Protein AF-A0A1M6ZDJ2-F1 (afdb_monomer)

pLDDT: mean 80.11, std 18.18, range [42.03, 98.25]

Secondary structure (DSSP, 8-state):
------------S-----GGGGGSTT---HHHHHHHHHHHHHHHHHTTSS---SHHHHHHHHHHHHHHHHHHHHHHHHHHTGGG-

InterPro domains:
  IPR024341 Protein of unknown function DUF2631 [PF10939] (18-66)

Mean predicted aligned error: 11.7 Å

Foldseek 3Di:
DDDPPDDPPDDDDDPPPPPVCVVPPPDDDLVVLLVVLVVLLVVLVVVVPDDDPDCVSVCVSNVVSVVSVVVSVVSVVCVVCVVVD

Solvent-accessible surface area (backbone atoms only — not comparable to full-atom values): 5466 Å² total; per-residue (Å²): 139,77,86,84,82,70,74,75,76,78,66,87,86,82,78,75,75,57,89,72,60,78,78,60,81,78,66,83,51,81,63,54,59,51,53,51,51,52,48,51,34,52,51,36,57,53,66,64,66,70,91,72,88,59,69,65,63,46,50,53,34,51,51,52,27,50,54,50,51,50,52,52,52,52,52,53,51,51,63,75,46,52,91,80,110

Nearest PDB structures (foldseek):
  9dm1-assembly1_P  TM=7.062E-01  e=2.083E-03  Mycolicibacterium smegmatis MC2 155
  7qhm-assembly1_V  TM=8.764E-01  e=1.050E-02  Corynebacterium glutamicum ATCC 13032
  9ftz-assembly1_P  TM=8.571E-01  e=1.347E-02  Mycolicibacterium smegmatis
  7qho-assembly1_I  TM=7.703E-01  e=6.000E-03  Corynebacterium glutamicum ATCC 13032
  6adq-assembly1_P  TM=7.016E-01  e=1.434E-02  Mycolicibacterium smegmatis MC2 51

Sequence (85 aa):
MASSSREVARRPEEDVPDPDSKWGWNGSFPNGGLAAGIFCIIALLAMTIGNHTGRIEDLYLVGTAAILAVGVLISIRNRRNAWRR

Organism: Pseudonocardia thermophila (NCBI:txid1848)

Structure (mmCIF, N/CA/C/O backbone):
data_AF-A0A1M6ZDJ2-F1
#
_entry.id   AF-A0A1M6ZDJ2-F1
#
loop_
_atom_site.group_PDB
_atom_site.id
_atom_site.type_symbol
_atom_site.label_atom_id
_atom_site.label_alt_id
_atom_site.label_comp_id
_atom_site.label_asym_id
_atom_site.label_entity_id
_atom_site.label_seq_id
_atom_site.pdbx_PDB_ins_code
_atom_site.Cartn_x
_atom_site.Cartn_y
_atom_site.Cartn_z
_atom_site.occupancy
_atom_site.B_iso_or_equiv
_atom_site.auth_seq_id
_atom_site.auth_comp_id
_atom_site.auth_asym_id
_atom_site.auth_atom_id
_atom_site.pdbx_PDB_model_num
ATOM 1 N N . MET A 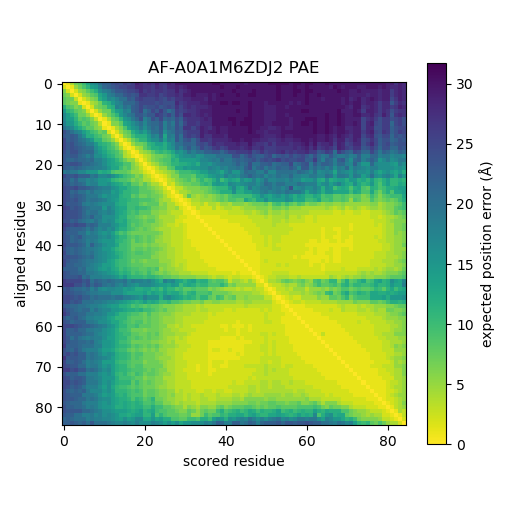1 1 ? 41.700 -3.624 -45.460 1.00 42.03 1 MET A N 1
ATOM 2 C CA . MET A 1 1 ? 41.953 -3.789 -44.009 1.00 42.03 1 MET A CA 1
ATOM 3 C C . MET A 1 1 ? 41.650 -2.453 -43.341 1.00 42.03 1 MET A C 1
ATOM 5 O O . MET A 1 1 ? 42.276 -1.490 -43.735 1.00 42.03 1 MET A O 1
ATOM 9 N N . ALA A 1 2 ? 40.705 -2.246 -42.429 1.00 44.28 2 ALA A N 1
ATOM 10 C CA . ALA A 1 2 ? 39.677 -3.073 -41.818 1.00 44.28 2 ALA A CA 1
ATOM 11 C C . ALA A 1 2 ? 38.497 -2.128 -41.506 1.00 44.28 2 ALA A C 1
ATOM 13 O O . ALA A 1 2 ? 38.672 -1.136 -40.803 1.00 44.28 2 ALA A O 1
ATOM 14 N N . SER A 1 3 ? 37.315 -2.414 -42.057 1.00 46.78 3 SER A N 1
ATOM 15 C CA . SER A 1 3 ? 36.066 -1.792 -41.609 1.00 46.78 3 SER A CA 1
ATOM 16 C C . SER A 1 3 ? 35.729 -2.430 -40.265 1.00 46.78 3 SER A C 1
ATOM 18 O O . SER A 1 3 ? 35.434 -3.624 -40.211 1.00 46.78 3 SER A O 1
ATOM 20 N N . SER A 1 4 ? 35.864 -1.682 -39.167 1.00 49.41 4 SER A N 1
ATOM 21 C CA . SER A 1 4 ? 35.514 -2.161 -37.826 1.00 49.41 4 SER A CA 1
ATOM 22 C C . SER A 1 4 ? 33.997 -2.140 -37.657 1.00 49.41 4 SER A C 1
ATOM 24 O O . SER A 1 4 ? 33.433 -1.323 -36.933 1.00 49.41 4 SER A O 1
ATOM 26 N N . SER A 1 5 ? 33.360 -3.084 -38.339 1.00 51.41 5 SER A N 1
ATOM 27 C CA . SER A 1 5 ? 32.029 -3.603 -38.071 1.00 51.41 5 SER A CA 1
ATOM 28 C C . SER A 1 5 ? 32.040 -4.302 -36.709 1.00 51.41 5 SER A C 1
ATOM 30 O O . SER A 1 5 ? 32.179 -5.515 -36.613 1.00 51.41 5 SER A O 1
ATOM 32 N N . ARG A 1 6 ? 31.972 -3.511 -35.640 1.00 48.78 6 ARG A N 1
ATOM 33 C CA . ARG A 1 6 ? 31.447 -3.940 -34.343 1.00 48.78 6 ARG A CA 1
ATOM 34 C C . ARG A 1 6 ? 30.088 -3.267 -34.251 1.00 48.78 6 ARG A C 1
ATOM 36 O O . ARG A 1 6 ? 29.991 -2.086 -33.951 1.00 48.78 6 ARG A O 1
ATOM 43 N N . GLU A 1 7 ? 29.058 -3.900 -34.792 1.00 49.12 7 GLU A N 1
ATOM 44 C CA . GLU A 1 7 ? 28.196 -4.733 -33.951 1.00 49.12 7 GLU A CA 1
ATOM 45 C C . GLU A 1 7 ? 27.793 -3.981 -32.677 1.00 49.12 7 GLU A C 1
ATOM 47 O O . GLU A 1 7 ? 28.013 -4.407 -31.547 1.00 49.12 7 GLU A O 1
ATOM 52 N N . VAL A 1 8 ? 27.174 -2.817 -32.895 1.00 53.81 8 VAL A N 1
ATOM 53 C CA . VAL A 1 8 ? 25.999 -2.408 -32.130 1.00 53.81 8 VAL A CA 1
ATOM 54 C C . VAL A 1 8 ? 25.101 -3.639 -32.074 1.00 53.81 8 VAL A C 1
ATOM 56 O O . VAL A 1 8 ? 24.421 -3.973 -33.042 1.00 53.81 8 VAL A O 1
ATOM 59 N N . ALA A 1 9 ? 25.219 -4.386 -30.981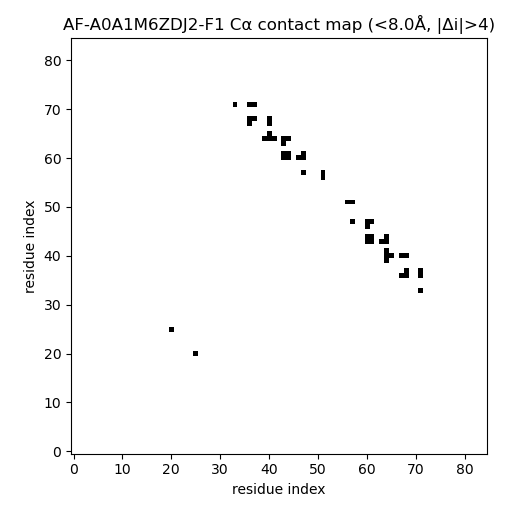 1.00 45.56 9 ALA A N 1
ATOM 60 C CA . ALA A 1 9 ? 24.420 -5.560 -30.711 1.00 45.56 9 ALA A CA 1
ATOM 61 C C . ALA A 1 9 ? 22.955 -5.124 -30.736 1.00 45.56 9 ALA A C 1
ATOM 63 O O . ALA A 1 9 ? 22.461 -4.479 -29.808 1.00 45.56 9 ALA A O 1
ATOM 64 N N . ARG A 1 10 ? 22.294 -5.434 -31.851 1.00 49.38 10 ARG A N 1
ATOM 65 C CA . ARG A 1 10 ? 20.857 -5.319 -32.035 1.00 49.38 10 ARG A CA 1
ATOM 66 C C . ARG A 1 10 ? 20.200 -6.089 -30.894 1.00 49.38 10 ARG A C 1
ATOM 68 O O . ARG A 1 10 ? 20.262 -7.315 -30.847 1.00 49.38 10 ARG A O 1
ATOM 75 N N . ARG A 1 11 ? 19.632 -5.358 -29.935 1.00 52.62 11 ARG A N 1
ATOM 76 C CA . ARG A 1 11 ? 18.675 -5.928 -28.984 1.00 52.62 11 ARG A CA 1
ATOM 77 C C . ARG A 1 11 ? 17.444 -6.362 -29.787 1.00 52.62 11 ARG A C 1
ATOM 79 O O . ARG A 1 11 ? 17.157 -5.716 -30.796 1.00 52.62 11 ARG A O 1
ATOM 86 N N . PRO A 1 12 ? 16.785 -7.471 -29.412 1.00 46.78 12 PRO A N 1
ATOM 87 C CA . PRO A 1 12 ? 15.675 -8.000 -30.183 1.00 46.78 12 PRO A CA 1
ATOM 88 C C . PRO A 1 12 ? 14.596 -6.927 -30.306 1.00 46.78 12 PRO A C 1
ATOM 90 O O . PRO A 1 12 ? 14.221 -6.269 -29.339 1.00 46.78 12 PRO A O 1
ATOM 93 N N . GLU A 1 13 ? 14.208 -6.737 -31.552 1.00 55.38 13 GLU A N 1
ATOM 94 C CA . GLU A 1 13 ? 13.273 -5.759 -32.059 1.00 55.38 13 GLU A CA 1
ATOM 95 C C . GLU A 1 13 ? 11.856 -6.070 -31.577 1.00 55.38 13 GLU A C 1
ATOM 97 O O . GLU A 1 13 ? 11.309 -7.079 -31.994 1.00 55.38 13 GLU A O 1
ATOM 102 N N . GLU A 1 14 ? 11.282 -5.208 -30.739 1.00 51.34 14 GLU A N 1
ATOM 103 C CA . GLU A 1 14 ? 9.873 -4.779 -30.819 1.00 51.34 14 GLU A CA 1
ATOM 104 C C . GLU A 1 14 ? 9.764 -3.346 -30.257 1.00 51.34 14 GLU A C 1
ATOM 106 O O . GLU A 1 14 ? 8.957 -3.046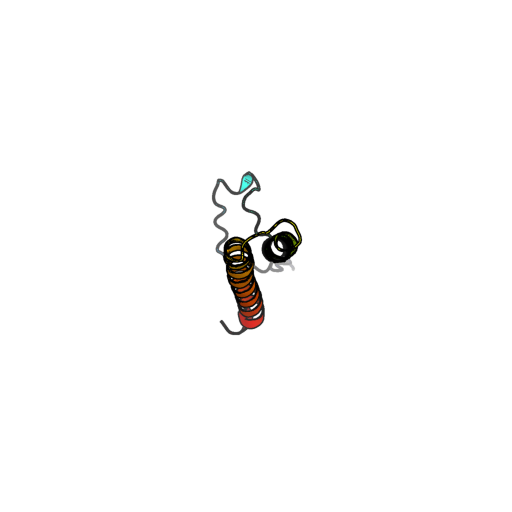 -29.387 1.00 51.34 14 GLU A O 1
ATOM 111 N N . ASP A 1 15 ? 10.616 -2.441 -30.745 1.00 52.06 15 ASP A N 1
ATOM 112 C CA . ASP A 1 15 ? 10.388 -0.996 -30.647 1.00 52.06 15 ASP A CA 1
ATOM 113 C C . ASP A 1 15 ? 9.894 -0.539 -32.023 1.00 52.06 15 ASP A C 1
ATOM 115 O O . ASP A 1 15 ? 10.645 0.021 -32.821 1.00 52.06 15 ASP A O 1
ATOM 119 N N . VAL A 1 16 ? 8.627 -0.809 -32.343 1.00 59.47 16 VAL A N 1
ATOM 120 C CA . VAL A 1 16 ? 7.915 0.117 -33.226 1.00 59.47 16 VAL A CA 1
ATOM 121 C C . VAL A 1 16 ? 7.538 1.271 -32.304 1.00 59.47 16 VAL A C 1
ATOM 123 O O . VAL A 1 16 ? 6.661 1.081 -31.461 1.00 59.47 16 VAL A O 1
ATOM 126 N N . PRO A 1 17 ? 8.219 2.431 -32.360 1.00 58.22 17 PRO A N 1
ATOM 127 C CA . PRO A 1 17 ? 7.820 3.551 -31.535 1.00 58.22 17 PRO A CA 1
ATOM 128 C C . PRO A 1 17 ? 6.430 3.959 -32.006 1.00 58.22 17 PRO A C 1
ATOM 130 O O . PRO A 1 17 ? 6.265 4.446 -33.126 1.00 58.22 17 PRO A O 1
ATOM 133 N N . ASP A 1 18 ? 5.435 3.726 -31.154 1.00 63.97 18 ASP A N 1
ATOM 134 C CA . ASP A 1 18 ? 4.122 4.343 -31.285 1.00 63.97 18 ASP A CA 1
ATOM 135 C C . ASP A 1 18 ? 4.373 5.840 -31.572 1.00 63.97 18 ASP A C 1
ATOM 137 O O . ASP A 1 18 ? 5.160 6.453 -30.832 1.00 63.97 18 ASP A O 1
ATOM 141 N N . PRO A 1 19 ? 3.853 6.438 -32.666 1.00 65.94 19 PRO A N 1
ATOM 142 C CA . PRO A 1 19 ? 4.181 7.818 -33.060 1.00 65.94 19 PRO A CA 1
ATOM 143 C C . PRO A 1 19 ? 3.968 8.842 -31.929 1.00 65.94 19 PRO A C 1
ATOM 145 O O . PRO A 1 19 ? 4.625 9.888 -31.881 1.00 65.94 19 PRO A O 1
ATOM 148 N N . ASP A 1 20 ? 3.116 8.483 -30.976 1.00 63.97 20 ASP A N 1
ATOM 149 C CA . ASP A 1 20 ? 2.689 9.222 -29.794 1.00 63.97 20 ASP A CA 1
ATOM 150 C C . ASP A 1 20 ? 3.728 9.176 -28.656 1.00 63.97 20 ASP A C 1
ATOM 152 O O . ASP A 1 20 ? 3.732 10.015 -27.749 1.00 63.97 20 ASP A O 1
ATOM 156 N N . SER A 1 21 ? 4.669 8.226 -28.708 1.00 63.00 21 SER A N 1
ATOM 157 C CA . SER A 1 21 ? 5.688 7.997 -27.677 1.00 63.00 21 SER A CA 1
ATOM 158 C C . SER A 1 21 ? 6.699 9.136 -27.528 1.00 63.00 21 SER A C 1
ATOM 160 O O . SER A 1 21 ? 7.493 9.142 -26.584 1.00 63.00 21 SER A O 1
ATOM 162 N N . LYS A 1 22 ? 6.654 10.139 -28.410 1.00 65.81 22 LYS A N 1
ATOM 163 C CA . LYS A 1 22 ? 7.513 11.331 -28.362 1.00 65.81 22 LYS A CA 1
ATOM 164 C C . LYS A 1 22 ? 7.118 12.331 -27.266 1.00 65.81 22 LYS A C 1
ATOM 166 O O . LYS A 1 22 ? 7.960 13.134 -26.879 1.00 65.81 22 LYS A O 1
ATOM 171 N N . TRP A 1 23 ? 5.884 12.294 -26.752 1.00 68.12 23 TRP A N 1
ATOM 172 C CA . TRP A 1 23 ? 5.413 13.227 -25.709 1.00 68.12 23 TRP A CA 1
ATOM 173 C C . TRP A 1 23 ? 5.899 12.860 -24.289 1.00 68.12 23 TRP A C 1
ATOM 175 O O . TRP A 1 23 ? 5.822 13.678 -23.377 1.00 68.12 23 TRP A O 1
ATOM 185 N N . GLY A 1 24 ? 6.458 11.658 -24.092 1.00 69.19 24 GLY A N 1
ATOM 186 C CA . GLY A 1 24 ? 7.235 11.308 -22.891 1.00 69.19 24 GLY A CA 1
ATOM 187 C C . GLY A 1 24 ? 6.446 10.796 -21.679 1.00 69.19 24 GLY A C 1
ATOM 188 O O . GLY A 1 24 ? 7.055 10.436 -20.675 1.00 69.19 24 GLY A O 1
ATOM 189 N N . TRP A 1 25 ? 5.116 10.690 -21.763 1.00 73.19 25 TRP A N 1
ATOM 190 C CA . TRP A 1 25 ? 4.277 10.148 -20.677 1.00 73.19 25 TRP A CA 1
ATOM 191 C C . TRP A 1 25 ? 4.321 8.614 -20.582 1.00 73.19 25 TRP A C 1
ATOM 193 O O . TRP A 1 25 ? 3.931 8.043 -19.567 1.00 73.19 25 TRP A O 1
ATOM 203 N N . ASN A 1 26 ? 4.859 7.946 -21.604 1.00 71.00 26 ASN A N 1
ATOM 204 C CA . ASN A 1 26 ? 4.847 6.487 -21.756 1.00 71.00 26 ASN A CA 1
ATOM 205 C C . ASN A 1 26 ? 6.034 5.803 -21.045 1.00 71.00 26 ASN A C 1
ATOM 207 O O . ASN A 1 26 ? 6.331 4.633 -21.282 1.00 71.00 26 ASN A O 1
ATOM 211 N N . GLY A 1 27 ? 6.755 6.539 -20.194 1.00 67.81 27 GLY A N 1
ATOM 212 C CA . GLY A 1 27 ? 7.903 6.024 -19.459 1.00 67.81 27 GLY A CA 1
ATOM 213 C C . GLY A 1 27 ? 7.484 4.999 -18.408 1.00 67.81 27 GLY A C 1
ATOM 214 O O . GLY A 1 27 ? 6.817 5.330 -17.428 1.00 67.81 27 GLY A O 1
ATOM 215 N N . SER A 1 28 ? 7.919 3.749 -18.569 1.00 72.75 28 SER A N 1
ATOM 216 C CA . SER A 1 28 ? 7.764 2.743 -17.520 1.00 72.75 28 SER A CA 1
ATOM 217 C C . SER A 1 28 ? 8.770 3.005 -16.401 1.00 72.75 28 SER A C 1
ATOM 219 O O . SER A 1 28 ? 9.982 2.919 -16.600 1.00 72.75 28 SER A O 1
ATOM 221 N N . PHE A 1 29 ? 8.269 3.305 -15.202 1.00 77.44 29 PHE A N 1
ATOM 222 C CA . PHE A 1 29 ? 9.069 3.372 -13.981 1.00 77.44 29 PHE A CA 1
ATOM 223 C C . PHE A 1 29 ? 8.884 2.080 -13.182 1.00 77.44 29 PHE A C 1
ATOM 225 O O . PHE A 1 29 ? 8.016 2.023 -12.302 1.00 77.44 29 PHE A O 1
ATOM 232 N N . PRO A 1 30 ? 9.704 1.037 -13.421 1.00 72.69 30 PRO A N 1
ATOM 233 C CA . PRO A 1 30 ? 9.516 -0.254 -12.769 1.00 72.69 30 PRO A CA 1
ATOM 234 C C . PRO A 1 30 ? 9.527 -0.123 -11.242 1.00 72.69 30 PRO A C 1
ATOM 236 O O . PRO A 1 30 ? 8.719 -0.761 -10.563 1.00 72.69 30 PRO A O 1
ATOM 239 N N . ASN A 1 31 ? 10.385 0.731 -10.682 1.00 82.62 31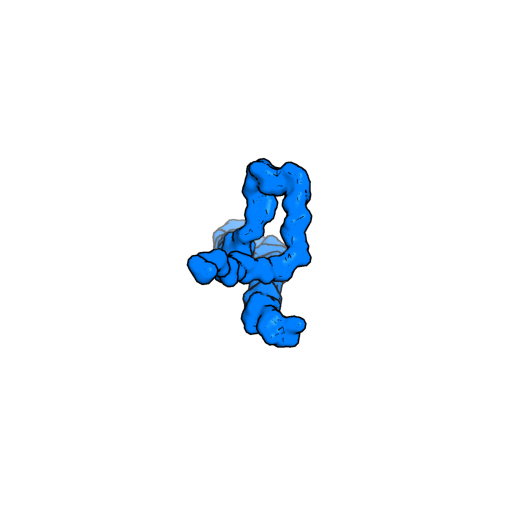 ASN A N 1
ATOM 240 C CA . ASN A 1 31 ? 10.450 0.962 -9.235 1.00 82.62 31 ASN A CA 1
ATOM 241 C C . ASN A 1 31 ? 9.425 1.993 -8.739 1.00 82.62 31 ASN A C 1
ATOM 243 O O . ASN A 1 31 ? 9.004 1.905 -7.588 1.00 82.62 31 ASN A O 1
ATOM 247 N N . GLY A 1 32 ? 8.981 2.918 -9.598 1.00 86.69 32 GLY A N 1
ATOM 248 C CA . GLY A 1 32 ? 7.996 3.944 -9.241 1.00 86.69 32 GLY A CA 1
ATOM 249 C C . GLY A 1 32 ? 6.663 3.334 -8.814 1.00 86.69 32 GLY A C 1
ATOM 250 O O . GLY A 1 32 ? 6.128 3.693 -7.770 1.00 86.69 32 GLY A O 1
ATOM 251 N N . GLY A 1 33 ? 6.189 2.320 -9.545 1.00 89.31 33 GLY A N 1
ATOM 252 C CA . GLY A 1 33 ? 4.968 1.595 -9.176 1.00 89.31 33 GLY A CA 1
ATOM 253 C C . GLY A 1 33 ? 5.074 0.837 -7.844 1.00 89.31 33 GLY A C 1
ATOM 254 O O . GLY A 1 33 ? 4.101 0.778 -7.098 1.00 89.31 33 GLY A O 1
ATOM 255 N N . LEU A 1 34 ? 6.253 0.294 -7.501 1.00 91.88 34 LEU A N 1
ATOM 256 C CA . LEU A 1 34 ? 6.465 -0.358 -6.198 1.00 91.88 34 LEU A CA 1
ATOM 257 C C . LEU A 1 34 ? 6.458 0.661 -5.059 1.00 91.88 34 LEU A C 1
ATOM 259 O O . LEU A 1 34 ? 5.801 0.431 -4.048 1.00 91.88 34 LEU A O 1
ATOM 263 N N . ALA A 1 35 ? 7.165 1.780 -5.230 1.00 93.88 35 ALA A N 1
ATOM 264 C CA . ALA A 1 35 ? 7.218 2.842 -4.233 1.00 93.88 35 ALA A CA 1
ATOM 265 C C . ALA A 1 35 ? 5.830 3.447 -3.983 1.00 93.88 35 ALA A C 1
ATOM 267 O O . ALA A 1 35 ? 5.422 3.569 -2.831 1.00 93.88 35 ALA A O 1
ATOM 268 N N . ALA A 1 36 ? 5.076 3.742 -5.049 1.00 94.94 36 ALA A N 1
ATOM 269 C CA . ALA A 1 36 ? 3.702 4.227 -4.949 1.00 94.94 36 ALA A CA 1
ATOM 270 C C . ALA A 1 36 ? 2.784 3.209 -4.251 1.00 94.94 36 ALA A C 1
ATOM 272 O O . ALA A 1 36 ? 2.037 3.578 -3.350 1.00 94.94 36 ALA A O 1
ATOM 273 N N . GLY A 1 37 ? 2.888 1.920 -4.598 1.00 95.12 37 GLY A N 1
ATOM 274 C CA . GLY A 1 37 ? 2.113 0.861 -3.948 1.00 95.12 37 GLY A CA 1
ATOM 275 C C . GLY A 1 37 ? 2.400 0.746 -2.449 1.00 95.12 37 GLY A C 1
ATOM 276 O O . GLY A 1 37 ? 1.471 0.709 -1.647 1.00 95.12 37 GLY A O 1
ATOM 277 N N . ILE A 1 38 ? 3.679 0.750 -2.056 1.00 96.69 38 ILE A N 1
ATOM 278 C CA . ILE A 1 38 ? 4.093 0.725 -0.643 1.00 96.69 38 ILE A CA 1
ATOM 279 C C . ILE A 1 38 ? 3.602 1.975 0.090 1.00 96.69 38 ILE A C 1
ATOM 281 O O . ILE A 1 38 ? 3.058 1.863 1.187 1.00 96.69 38 ILE A O 1
ATOM 285 N N . PHE A 1 39 ? 3.747 3.152 -0.521 1.00 97.94 39 PHE A N 1
ATOM 286 C CA . PHE A 1 39 ? 3.258 4.403 0.046 1.00 97.94 39 PHE A CA 1
ATOM 287 C C . PHE A 1 39 ? 1.747 4.359 0.302 1.00 97.94 39 PHE A C 1
ATOM 289 O O . PHE A 1 39 ? 1.317 4.669 1.408 1.00 97.94 39 PHE A O 1
ATOM 296 N N . CYS A 1 40 ? 0.946 3.911 -0.670 1.00 97.94 40 CYS A N 1
ATOM 297 C CA . CYS A 1 40 ? -0.502 3.779 -0.504 1.00 97.94 40 CYS A CA 1
ATOM 298 C C . CYS A 1 40 ? -0.876 2.807 0.623 1.00 97.94 40 CYS A C 1
ATOM 300 O O . CYS A 1 40 ? -1.775 3.109 1.400 1.00 97.94 40 CYS A O 1
ATOM 302 N N . ILE A 1 41 ? -0.178 1.672 0.752 1.00 98.12 41 ILE A N 1
ATOM 303 C CA . ILE A 1 41 ? -0.401 0.721 1.854 1.00 98.12 41 ILE A CA 1
ATOM 304 C C . ILE A 1 41 ? -0.153 1.402 3.204 1.00 98.12 41 ILE A C 1
ATOM 306 O O . ILE A 1 41 ? -0.994 1.316 4.095 1.00 98.12 41 ILE A O 1
ATOM 310 N N . ILE A 1 42 ? 0.975 2.103 3.348 1.00 98.06 42 ILE A N 1
ATOM 311 C CA . ILE A 1 42 ? 1.317 2.816 4.585 1.00 98.06 42 ILE A CA 1
ATOM 312 C C . ILE A 1 42 ? 0.283 3.905 4.878 1.00 98.06 42 ILE A C 1
ATOM 314 O O . ILE A 1 42 ? -0.169 4.013 6.013 1.00 98.06 42 ILE A O 1
ATOM 318 N N . ALA A 1 43 ? -0.121 4.680 3.870 1.00 97.56 43 ALA A N 1
ATOM 319 C CA . ALA A 1 43 ? -1.112 5.739 4.023 1.00 97.56 43 ALA A CA 1
ATOM 320 C C . ALA A 1 43 ? -2.468 5.193 4.498 1.00 97.56 43 ALA A C 1
ATOM 322 O O . ALA A 1 43 ? -3.025 5.713 5.459 1.00 97.56 43 ALA A O 1
ATOM 323 N N . LEU A 1 44 ? -2.965 4.108 3.893 1.00 96.75 44 LEU A N 1
ATOM 324 C CA . LEU A 1 44 ? -4.228 3.473 4.293 1.00 96.75 44 LEU A CA 1
ATOM 325 C C . LEU A 1 44 ? -4.188 2.950 5.733 1.00 96.75 44 LEU A C 1
ATOM 327 O O . LEU A 1 44 ? -5.161 3.099 6.466 1.00 96.75 44 LEU A O 1
ATOM 331 N N . LEU A 1 45 ? -3.065 2.363 6.153 1.00 96.06 45 LEU A N 1
ATOM 332 C CA . LEU A 1 45 ? -2.893 1.902 7.532 1.00 96.06 45 LEU A CA 1
ATOM 333 C C . LEU A 1 45 ? -2.720 3.068 8.512 1.00 96.06 45 LEU A C 1
ATOM 335 O O . LEU A 1 45 ? -3.198 2.997 9.635 1.00 96.06 45 LEU A O 1
ATOM 339 N N . ALA A 1 46 ? -2.080 4.163 8.106 1.00 96.56 46 ALA A N 1
ATOM 340 C CA . ALA A 1 46 ? -1.993 5.362 8.936 1.00 96.56 46 ALA A CA 1
ATOM 341 C C . ALA A 1 46 ? -3.379 5.985 9.172 1.00 96.56 46 ALA A C 1
ATOM 343 O O . ALA A 1 46 ? -3.642 6.489 10.261 1.00 96.56 46 ALA A O 1
ATOM 344 N N . MET A 1 47 ? -4.280 5.897 8.187 1.00 95.19 47 MET A N 1
ATOM 345 C CA . MET A 1 47 ? -5.655 6.386 8.309 1.00 95.19 47 MET A CA 1
ATOM 346 C C . MET A 1 47 ? -6.487 5.616 9.339 1.00 95.19 47 MET A C 1
ATOM 348 O O . MET A 1 47 ? -7.477 6.160 9.801 1.00 95.19 47 MET A O 1
ATOM 352 N N . THR A 1 48 ? -6.090 4.412 9.775 1.00 93.62 48 THR A N 1
ATOM 353 C CA . THR A 1 48 ? -6.798 3.712 10.867 1.00 93.62 48 THR A CA 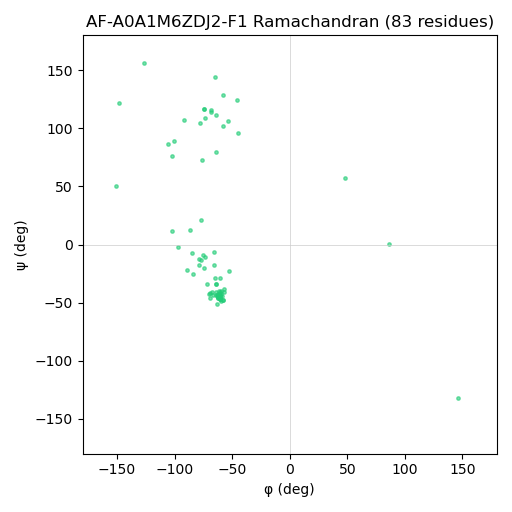1
ATOM 354 C C . THR A 1 48 ? -6.525 4.324 12.244 1.00 93.62 48 THR A C 1
ATOM 356 O O . THR A 1 48 ? -7.148 3.943 13.232 1.00 93.62 48 THR A O 1
ATOM 359 N N . ILE A 1 49 ? -5.555 5.236 12.355 1.00 90.69 49 ILE A N 1
ATOM 360 C CA . ILE A 1 49 ? -5.196 5.891 13.612 1.00 90.69 49 ILE A CA 1
ATOM 361 C C . ILE A 1 49 ? -6.008 7.182 13.733 1.00 90.69 49 ILE A C 1
ATOM 363 O O . ILE A 1 49 ? -5.705 8.173 13.071 1.00 90.69 49 ILE A O 1
ATOM 367 N N . GLY A 1 50 ? -7.010 7.207 14.614 1.00 86.19 50 GLY A N 1
ATOM 368 C CA . GLY A 1 50 ? -7.739 8.437 14.921 1.00 86.19 50 GLY A CA 1
ATOM 369 C C . GLY A 1 50 ? -9.217 8.234 15.234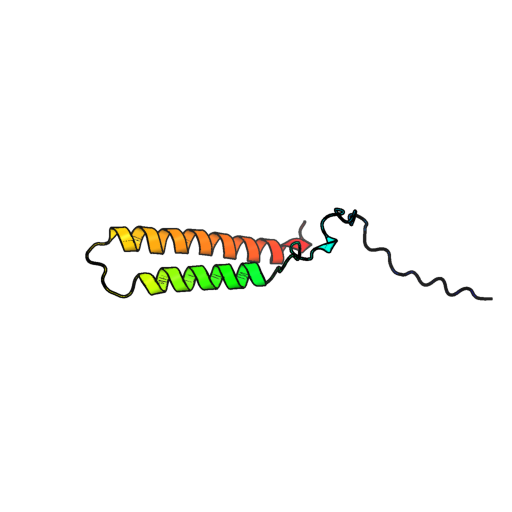 1.00 86.19 50 GLY A C 1
ATOM 370 O O . GLY A 1 50 ? -9.582 7.410 16.065 1.00 86.19 50 GLY A O 1
ATOM 371 N N . ASN A 1 51 ? -10.056 9.054 14.598 1.00 86.38 51 ASN A N 1
ATOM 372 C CA . ASN A 1 51 ? -11.446 9.343 14.971 1.00 86.38 51 ASN A CA 1
ATOM 373 C C . ASN A 1 51 ? -12.472 8.245 14.603 1.00 86.38 51 ASN A C 1
ATOM 375 O O . ASN A 1 51 ? -13.667 8.515 14.474 1.00 86.38 51 ASN A O 1
ATOM 379 N N . HIS A 1 52 ? -12.046 7.003 14.397 1.00 90.12 52 HIS A N 1
ATOM 380 C CA . HIS A 1 52 ? -12.973 5.948 14.001 1.00 90.12 52 HIS A CA 1
ATOM 381 C C . HIS A 1 52 ? -13.823 5.515 15.196 1.00 90.12 52 HIS A C 1
ATOM 383 O O . HIS A 1 52 ? -13.328 4.998 16.194 1.00 90.12 52 HIS A O 1
ATOM 389 N N . THR A 1 53 ? -15.133 5.730 15.094 1.00 88.88 53 THR A N 1
ATOM 390 C CA . THR A 1 53 ? -16.113 5.277 16.097 1.00 88.88 53 THR A CA 1
ATOM 391 C C . THR A 1 53 ? -16.627 3.867 15.808 1.00 88.88 53 THR A C 1
ATOM 393 O O . THR A 1 53 ? -17.089 3.181 16.718 1.00 88.88 53 THR A O 1
ATOM 396 N N . GLY A 1 54 ? -16.528 3.407 14.558 1.00 86.94 54 GLY A N 1
ATOM 397 C CA . GLY A 1 54 ? -16.965 2.083 14.122 1.00 86.94 54 GLY A CA 1
ATOM 398 C C . GLY A 1 54 ? -15.860 1.313 13.403 1.00 86.94 54 GLY A C 1
ATOM 399 O O . GLY A 1 54 ? -14.963 1.893 12.808 1.00 86.94 54 GLY A O 1
ATOM 400 N N . ARG A 1 55 ? -15.962 -0.022 13.409 1.00 89.81 55 ARG A N 1
ATOM 401 C CA . ARG A 1 55 ? -14.938 -0.919 12.833 1.00 89.81 55 ARG A CA 1
ATOM 402 C C . ARG A 1 55 ? -15.077 -1.153 11.326 1.00 89.81 55 ARG A C 1
ATOM 404 O O . ARG A 1 55 ? -14.241 -1.827 10.734 1.00 89.81 55 ARG A O 1
ATOM 411 N N . ILE A 1 56 ? -16.158 -0.666 10.717 1.00 95.00 56 ILE A N 1
ATOM 412 C CA . ILE A 1 56 ? -16.430 -0.882 9.290 1.00 95.00 56 ILE A CA 1
ATOM 413 C C . ILE A 1 56 ? -15.423 -0.117 8.429 1.00 95.00 56 ILE A C 1
ATOM 415 O O . ILE A 1 56 ? -14.900 -0.680 7.473 1.00 95.00 56 ILE A O 1
ATOM 419 N N . GLU A 1 57 ? -15.104 1.123 8.798 1.00 92.88 57 GLU A N 1
ATOM 420 C CA . GLU A 1 57 ? -14.097 1.930 8.103 1.00 92.88 57 GLU A CA 1
ATOM 421 C C . GLU A 1 57 ? -12.716 1.262 8.152 1.00 92.88 57 GLU A C 1
ATOM 423 O O . GLU A 1 57 ? -12.102 1.042 7.108 1.00 92.88 57 GLU A O 1
ATOM 428 N N . ASP A 1 58 ? -12.297 0.797 9.333 1.00 94.94 58 ASP A N 1
ATOM 429 C CA . ASP A 1 58 ? -11.054 0.033 9.501 1.00 94.94 58 ASP A CA 1
ATOM 430 C C . ASP A 1 58 ? -11.018 -1.229 8.634 1.00 94.94 58 ASP A C 1
ATOM 432 O O . ASP A 1 58 ? -9.991 -1.548 8.039 1.00 94.94 58 ASP A O 1
ATOM 436 N N . LEU A 1 59 ? -12.137 -1.952 8.534 1.00 96.00 59 LEU A N 1
ATOM 437 C CA . LEU A 1 59 ? -12.252 -3.152 7.701 1.00 96.00 59 LEU A CA 1
ATOM 438 C C . LEU A 1 59 ? -11.998 -2.845 6.223 1.00 96.00 59 LEU A C 1
ATOM 440 O O . LEU A 1 59 ? -11.272 -3.592 5.565 1.00 96.00 59 LEU A O 1
ATOM 444 N N . TYR A 1 60 ? -12.550 -1.746 5.706 1.00 95.69 60 TYR A N 1
ATOM 445 C CA . TYR A 1 60 ? -12.310 -1.330 4.324 1.00 95.69 60 TYR A CA 1
ATOM 446 C C . TYR A 1 60 ? -10.878 -0.835 4.111 1.00 95.69 60 TYR A C 1
ATOM 448 O O . TYR A 1 60 ? -10.256 -1.211 3.114 1.00 95.69 60 TYR A O 1
ATOM 456 N N . LEU A 1 61 ? -10.329 -0.045 5.037 1.00 96.31 61 LEU A N 1
ATOM 457 C CA . LEU A 1 61 ? -8.956 0.461 4.948 1.00 96.31 61 LEU A CA 1
ATOM 458 C C . LEU A 1 61 ? -7.935 -0.680 4.986 1.00 96.31 61 LEU A C 1
ATOM 460 O O . LEU A 1 61 ? -7.107 -0.806 4.081 1.00 96.31 61 LEU A O 1
ATOM 464 N N . VAL A 1 62 ? -8.038 -1.562 5.982 1.00 96.75 62 VAL A N 1
ATOM 465 C CA . VAL A 1 62 ? -7.144 -2.716 6.139 1.00 96.75 62 VAL A CA 1
ATOM 466 C C . VAL A 1 62 ? -7.354 -3.725 5.013 1.00 96.75 62 VAL A C 1
ATOM 468 O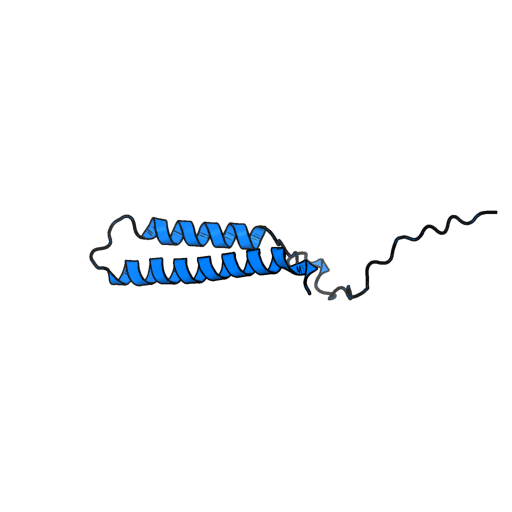 O . VAL A 1 62 ? -6.377 -4.236 4.467 1.00 96.75 62 VAL A O 1
ATOM 471 N N . GLY A 1 63 ? -8.601 -3.989 4.612 1.00 97.69 63 GLY A N 1
ATOM 472 C CA . GLY A 1 63 ? -8.909 -4.883 3.494 1.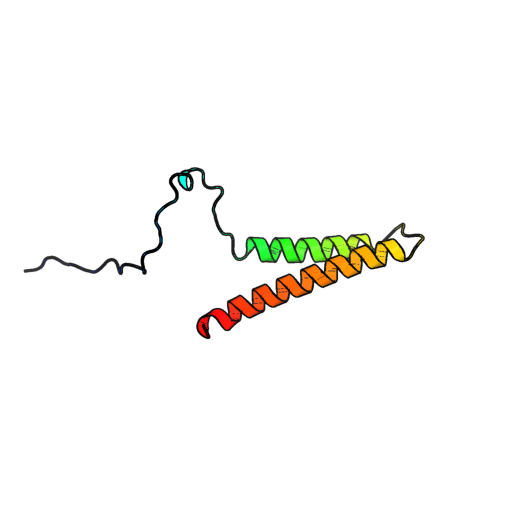00 97.69 63 GLY A CA 1
ATOM 473 C C . GLY A 1 63 ? -8.300 -4.397 2.177 1.00 97.69 63 GLY A C 1
ATOM 474 O O . GLY A 1 63 ? -7.643 -5.165 1.472 1.00 97.69 63 GLY A O 1
ATOM 475 N N . THR A 1 64 ? -8.432 -3.104 1.876 1.00 97.81 64 THR A N 1
ATOM 476 C CA . THR A 1 64 ? -7.842 -2.496 0.672 1.00 97.81 64 THR A CA 1
ATOM 477 C C . THR A 1 64 ? -6.314 -2.508 0.737 1.00 97.81 64 THR A C 1
ATOM 479 O O . THR A 1 64 ? -5.655 -2.884 -0.236 1.00 97.81 64 THR A O 1
ATOM 482 N N . ALA A 1 65 ? -5.735 -2.175 1.895 1.00 98.00 65 ALA A N 1
ATOM 483 C CA . ALA A 1 65 ? -4.292 -2.241 2.113 1.00 98.00 65 ALA A CA 1
ATOM 484 C C . ALA A 1 65 ? -3.747 -3.667 1.915 1.00 98.00 65 ALA A C 1
ATOM 486 O O . ALA A 1 65 ? -2.703 -3.845 1.286 1.00 98.00 65 ALA A O 1
ATOM 487 N N . ALA A 1 66 ? -4.469 -4.690 2.381 1.00 98.25 66 ALA A N 1
ATOM 488 C CA . ALA A 1 66 ? -4.092 -6.089 2.199 1.00 98.25 66 ALA A CA 1
ATOM 489 C C . ALA A 1 66 ? -4.094 -6.503 0.719 1.00 98.25 66 ALA A C 1
ATOM 491 O O . ALA A 1 66 ? -3.143 -7.137 0.256 1.00 98.25 66 ALA A O 1
ATOM 492 N N . ILE A 1 67 ? -5.115 -6.102 -0.047 1.00 98.25 67 ILE A N 1
ATOM 493 C CA . ILE A 1 67 ? -5.186 -6.368 -1.492 1.00 98.25 67 ILE A CA 1
ATOM 494 C C . ILE A 1 67 ? -3.992 -5.731 -2.218 1.00 98.25 67 ILE A C 1
ATOM 496 O O . ILE A 1 67 ? -3.321 -6.398 -3.012 1.00 98.25 67 ILE A O 1
ATOM 500 N N . LEU A 1 68 ? -3.671 -4.470 -1.909 1.00 97.62 68 LEU A N 1
ATOM 501 C CA . LEU A 1 68 ? -2.507 -3.788 -2.483 1.00 97.62 68 LEU A CA 1
ATOM 502 C C . LEU A 1 68 ? -1.191 -4.481 -2.107 1.00 97.62 68 LEU A C 1
ATOM 504 O O . LEU A 1 68 ? -0.336 -4.682 -2.973 1.00 97.62 68 LEU A O 1
ATOM 508 N N . ALA A 1 69 ? -1.036 -4.900 -0.850 1.00 97.69 69 ALA A N 1
ATOM 509 C CA . ALA A 1 69 ? 0.154 -5.609 -0.386 1.00 97.69 69 ALA A CA 1
ATOM 510 C C . ALA A 1 69 ? 0.373 -6.924 -1.148 1.00 97.69 69 ALA A C 1
ATOM 512 O O . ALA A 1 69 ? 1.493 -7.210 -1.580 1.00 97.69 69 ALA A O 1
ATOM 513 N N . VAL A 1 70 ? -0.695 -7.691 -1.392 1.00 98.00 70 VAL A N 1
ATOM 514 C CA . VAL A 1 70 ? -0.636 -8.904 -2.221 1.00 98.00 70 VAL A CA 1
ATOM 515 C C . VAL A 1 70 ? -0.210 -8.568 -3.654 1.00 98.00 70 VAL A C 1
ATOM 517 O O . VAL A 1 70 ? 0.679 -9.231 -4.193 1.00 98.00 70 VAL A O 1
ATOM 520 N N . GLY A 1 71 ? -0.766 -7.514 -4.259 1.00 96.00 71 GLY A N 1
ATOM 521 C CA . GLY A 1 71 ? -0.369 -7.057 -5.596 1.00 96.00 71 GLY A CA 1
ATOM 522 C C . GLY A 1 71 ? 1.119 -6.692 -5.691 1.00 96.00 71 GLY A C 1
ATOM 523 O O . GLY A 1 71 ? 1.816 -7.130 -6.613 1.00 96.00 71 GLY A O 1
ATOM 524 N N . VAL A 1 72 ? 1.639 -5.961 -4.701 1.00 95.44 72 VAL A N 1
ATOM 525 C CA . VAL A 1 72 ? 3.066 -5.608 -4.601 1.00 95.44 72 VAL A CA 1
ATOM 526 C C . VAL A 1 72 ? 3.933 -6.863 -4.456 1.00 95.44 72 VAL A C 1
ATOM 528 O O . VAL A 1 72 ? 4.923 -7.010 -5.177 1.00 95.44 72 VAL A O 1
ATOM 531 N N . LEU A 1 73 ? 3.547 -7.810 -3.597 1.00 95.56 73 LEU A N 1
ATOM 532 C CA . LEU A 1 73 ? 4.268 -9.074 -3.414 1.00 95.56 73 LEU A CA 1
ATOM 533 C C . LEU A 1 73 ? 4.318 -9.907 -4.700 1.00 95.56 73 LE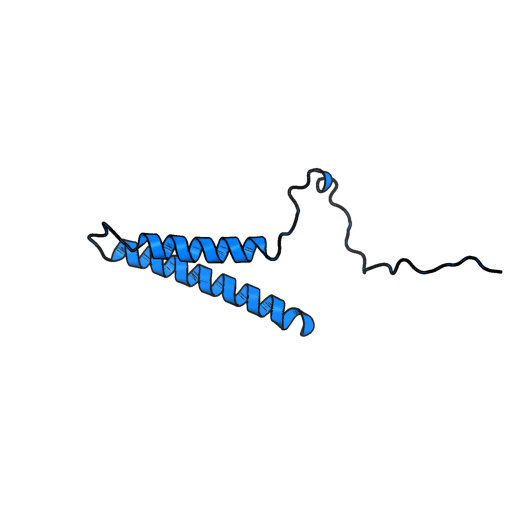U A C 1
ATOM 535 O O . LEU A 1 73 ? 5.380 -10.421 -5.058 1.00 95.56 73 LEU A O 1
ATOM 539 N N . ILE A 1 74 ? 3.200 -10.013 -5.425 1.00 94.62 74 ILE A N 1
ATOM 540 C CA . ILE A 1 74 ? 3.137 -10.710 -6.718 1.00 94.62 74 ILE A CA 1
ATOM 541 C C . ILE A 1 74 ? 4.045 -10.020 -7.739 1.00 94.62 74 ILE A C 1
ATOM 543 O O . ILE A 1 74 ? 4.798 -10.696 -8.440 1.00 94.62 74 ILE A O 1
ATOM 547 N N . SER A 1 75 ? 4.028 -8.685 -7.796 1.00 91.75 75 SER A N 1
ATOM 548 C CA . SER A 1 75 ? 4.903 -7.902 -8.675 1.00 91.75 75 SER A CA 1
ATOM 549 C C . SER A 1 75 ? 6.381 -8.186 -8.393 1.00 91.75 75 SER A C 1
ATOM 551 O O . SER A 1 75 ? 7.139 -8.503 -9.311 1.00 91.75 75 SER A O 1
ATOM 553 N N . ILE A 1 76 ? 6.788 -8.174 -7.120 1.00 91.81 76 ILE A N 1
ATOM 554 C CA . ILE A 1 76 ? 8.159 -8.503 -6.703 1.00 91.81 76 ILE A CA 1
ATOM 555 C C . ILE A 1 76 ? 8.505 -9.951 -7.072 1.00 91.81 76 ILE A C 1
ATOM 557 O O . ILE A 1 76 ? 9.572 -10.207 -7.635 1.00 91.81 76 ILE A O 1
ATOM 561 N N . ARG A 1 77 ? 7.607 -10.906 -6.803 1.00 91.69 77 ARG A N 1
ATOM 562 C CA . ARG A 1 77 ? 7.808 -12.325 -7.135 1.00 91.69 77 ARG A CA 1
ATOM 563 C C . ARG A 1 77 ? 7.989 -12.537 -8.636 1.00 91.69 77 ARG A C 1
ATOM 565 O O . ARG A 1 77 ? 8.892 -13.266 -9.038 1.00 91.69 77 ARG A O 1
ATOM 572 N N . ASN A 1 78 ? 7.163 -11.895 -9.456 1.00 89.75 78 ASN A N 1
ATOM 573 C CA . ASN A 1 78 ? 7.228 -12.006 -10.910 1.00 89.75 78 ASN A CA 1
ATOM 574 C C . ASN A 1 78 ? 8.545 -11.452 -11.458 1.00 89.75 78 ASN A C 1
ATOM 576 O O . ASN A 1 78 ? 9.158 -12.101 -12.298 1.00 89.75 78 ASN A O 1
ATOM 580 N N . ARG A 1 79 ? 9.030 -10.320 -10.931 1.00 86.25 79 ARG A N 1
ATOM 581 C CA . ARG A 1 79 ? 10.345 -9.763 -11.302 1.00 86.25 79 ARG A CA 1
ATOM 582 C C . ARG A 1 79 ? 11.489 -10.695 -10.919 1.00 86.25 79 ARG A C 1
ATOM 584 O O . ARG A 1 79 ? 12.382 -10.940 -11.720 1.00 86.25 79 ARG A O 1
ATOM 591 N N . ARG A 1 80 ? 11.447 -11.255 -9.705 1.00 83.75 80 ARG A N 1
ATOM 592 C CA . ARG A 1 80 ? 12.469 -12.195 -9.213 1.00 83.75 80 ARG A CA 1
ATOM 593 C C . ARG A 1 80 ? 12.512 -13.499 -10.005 1.00 83.75 80 ARG A C 1
ATOM 595 O O . ARG A 1 80 ? 13.571 -14.108 -10.080 1.00 83.75 80 ARG A O 1
ATOM 602 N N . ASN A 1 81 ? 11.388 -13.915 -10.583 1.00 87.81 81 ASN A N 1
ATOM 603 C CA . ASN A 1 81 ? 11.265 -15.139 -11.375 1.00 87.81 81 ASN A CA 1
ATOM 604 C C . ASN A 1 81 ? 11.256 -14.876 -12.888 1.00 87.81 81 ASN A C 1
ATOM 606 O O . ASN A 1 81 ? 10.940 -15.789 -13.646 1.00 87.81 81 ASN A O 1
ATOM 610 N N . ALA A 1 82 ? 11.592 -13.662 -13.334 1.00 80.12 82 ALA A N 1
ATOM 611 C CA . ALA A 1 82 ? 11.590 -13.315 -14.753 1.00 80.12 82 ALA A CA 1
ATOM 612 C C . ALA A 1 82 ? 12.560 -14.183 -15.572 1.00 80.12 82 ALA A C 1
ATOM 614 O O . ALA A 1 82 ? 12.278 -14.474 -16.719 1.00 80.12 82 ALA A O 1
ATOM 615 N N . TRP A 1 83 ? 13.644 -14.668 -14.959 1.00 75.75 83 TRP A N 1
ATOM 616 C CA . TRP A 1 83 ? 14.630 -15.564 -15.580 1.00 75.75 83 TRP A CA 1
ATOM 617 C C . TRP A 1 83 ? 14.158 -17.019 -15.747 1.00 75.75 83 TRP A C 1
ATOM 619 O O . TRP A 1 83 ? 14.872 -17.825 -16.333 1.00 75.75 83 TRP A O 1
ATOM 629 N N . ARG A 1 84 ? 13.004 -17.386 -15.171 1.00 71.75 84 ARG A N 1
ATOM 630 C CA . ARG A 1 84 ? 12.416 -18.734 -15.286 1.00 71.75 84 ARG A CA 1
ATOM 631 C C . ARG A 1 84 ? 11.348 -18.831 -16.378 1.00 71.75 84 ARG A C 1
ATOM 633 O O . ARG A 1 84 ? 10.760 -19.899 -16.524 1.00 71.75 84 ARG A O 1
ATOM 640 N N . ARG A 1 85 ? 11.041 -17.726 -17.057 1.00 57.00 85 ARG A N 1
ATOM 641 C CA . ARG A 1 85 ? 10.171 -17.683 -18.236 1.00 57.00 85 ARG A CA 1
ATOM 642 C C . ARG A 1 85 ? 11.027 -17.403 -19.456 1.00 57.00 85 ARG A C 1
ATOM 644 O O . ARG A 1 85 ? 10.654 -17.930 -20.519 1.00 57.00 85 ARG A O 1
#

Radius of gyration: 22.04 Å; Cα contacts (8 Å, |Δi|>4): 26; chains: 1; bounding box: 59×32×60 Å